Protein AF-A0A829GQH7-F1 (afdb_monomer_lite)

Structure (mmCIF, N/CA/C/O backbone):
data_AF-A0A829GQH7-F1
#
_entry.id   AF-A0A829GQH7-F1
#
loop_
_atom_site.group_PDB
_atom_site.id
_atom_site.type_symbol
_atom_site.label_atom_id
_atom_site.label_alt_id
_atom_site.label_comp_id
_atom_site.label_asym_id
_atom_site.label_entity_id
_atom_site.label_seq_id
_atom_site.pdbx_PDB_ins_code
_atom_site.Cartn_x
_atom_site.Cartn_y
_atom_site.Cartn_z
_atom_site.occupancy
_atom_site.B_iso_or_equiv
_atom_site.auth_seq_id
_atom_site.auth_comp_id
_atom_site.auth_asym_id
_atom_site.auth_atom_id
_atom_site.pdbx_PDB_model_num
ATOM 1 N N . THR A 1 1 ? 3.932 -19.072 6.209 1.00 79.25 1 THR A N 1
ATOM 2 C CA . THR A 1 1 ? 4.333 -17.790 5.600 1.00 79.25 1 THR A CA 1
ATOM 3 C C . THR A 1 1 ? 3.087 -17.092 5.105 1.00 79.25 1 THR A C 1
ATOM 5 O O . THR A 1 1 ? 2.322 -17.748 4.417 1.00 79.25 1 THR A O 1
ATOM 8 N N . LEU A 1 2 ? 2.859 -15.831 5.491 1.00 88.62 2 LEU A N 1
ATOM 9 C CA . LEU A 1 2 ? 1.655 -15.058 5.130 1.00 88.62 2 LEU A CA 1
ATOM 10 C C . LEU A 1 2 ? 1.716 -14.461 3.712 1.00 88.62 2 LEU A C 1
ATOM 12 O O . LEU A 1 2 ? 0.685 -14.263 3.082 1.00 88.62 2 LEU A O 1
ATOM 16 N N . LEU A 1 3 ? 2.924 -14.206 3.199 1.00 94.12 3 LEU A N 1
ATOM 17 C CA . LEU A 1 3 ? 3.182 -13.627 1.880 1.00 94.12 3 LEU A CA 1
ATOM 18 C C . LEU A 1 3 ? 4.306 -14.399 1.183 1.00 94.12 3 LEU A C 1
ATOM 20 O O . LEU A 1 3 ? 5.412 -14.488 1.715 1.00 94.12 3 LEU A O 1
ATOM 24 N N . SER A 1 4 ? 4.032 -14.919 -0.009 1.00 94.62 4 SER A N 1
ATOM 25 C CA . SER A 1 4 ? 5.052 -15.413 -0.939 1.00 94.62 4 SER A CA 1
ATOM 26 C C . SER A 1 4 ? 5.114 -14.479 -2.137 1.00 94.62 4 SER A C 1
ATOM 28 O O . SER A 1 4 ? 4.069 -14.159 -2.704 1.00 94.62 4 SER A O 1
ATOM 30 N N . VAL A 1 5 ? 6.316 -14.036 -2.506 1.00 95.81 5 VAL A N 1
ATOM 31 C CA . VAL A 1 5 ? 6.550 -13.170 -3.666 1.00 95.81 5 VAL A CA 1
ATOM 32 C C . VAL A 1 5 ? 7.766 -13.672 -4.419 1.00 95.81 5 VAL A C 1
ATOM 34 O O . VAL A 1 5 ? 8.842 -13.786 -3.837 1.00 95.81 5 VAL A O 1
ATOM 37 N N . ASP A 1 6 ? 7.597 -13.873 -5.719 1.00 96.88 6 ASP A N 1
ATOM 38 C CA . ASP A 1 6 ? 8.684 -14.148 -6.647 1.00 96.88 6 ASP A CA 1
ATOM 39 C C . ASP A 1 6 ? 8.618 -13.151 -7.799 1.00 96.88 6 ASP A C 1
ATOM 41 O O . ASP A 1 6 ? 7.542 -12.861 -8.335 1.00 96.88 6 ASP A O 1
ATOM 45 N N . TRP A 1 7 ? 9.781 -12.629 -8.176 1.00 96.81 7 TRP A N 1
ATOM 46 C CA . TRP A 1 7 ? 9.926 -11.695 -9.282 1.00 96.81 7 TRP A CA 1
ATOM 47 C C . TRP A 1 7 ? 11.004 -12.168 -10.247 1.00 96.81 7 TRP A C 1
ATOM 49 O O . TRP A 1 7 ? 12.087 -12.579 -9.830 1.00 96.81 7 TRP A O 1
ATOM 59 N N . GLU A 1 8 ? 10.706 -12.071 -11.537 1.00 97.69 8 GLU A N 1
ATOM 60 C CA . GLU A 1 8 ? 11.632 -12.389 -12.618 1.00 97.69 8 GLU A CA 1
ATOM 61 C C . GLU A 1 8 ? 11.665 -11.230 -13.612 1.00 97.69 8 GLU A C 1
ATOM 63 O O . GLU A 1 8 ? 10.626 -10.851 -14.159 1.00 97.69 8 GLU A O 1
ATOM 68 N N . ALA A 1 9 ? 12.858 -10.684 -13.849 1.00 96.06 9 ALA A N 1
ATOM 69 C CA . ALA A 1 9 ? 13.086 -9.626 -14.825 1.00 96.06 9 ALA A CA 1
ATOM 70 C C . ALA A 1 9 ? 12.580 -10.007 -16.227 1.00 96.06 9 ALA A C 1
ATOM 72 O O . ALA A 1 9 ? 12.745 -11.142 -16.677 1.00 96.06 9 ALA A O 1
ATOM 73 N N . GLY A 1 10 ? 12.008 -9.039 -16.944 1.00 94.00 10 GLY A N 1
ATOM 74 C CA . GLY A 1 10 ? 11.504 -9.208 -18.305 1.00 94.00 10 GLY A CA 1
ATOM 75 C C . GLY A 1 10 ? 10.088 -8.668 -18.478 1.00 94.00 10 GLY A C 1
ATOM 76 O O . GLY A 1 10 ? 9.725 -7.629 -17.931 1.00 94.00 10 GLY A O 1
ATOM 77 N N . ASP A 1 11 ? 9.275 -9.360 -19.272 1.00 93.94 11 ASP A N 1
ATOM 78 C CA . ASP A 1 11 ? 7.899 -8.933 -19.523 1.00 93.94 11 ASP A CA 1
ATOM 79 C C . ASP A 1 11 ? 7.043 -9.013 -18.253 1.00 93.94 11 ASP A C 1
ATOM 81 O O . ASP A 1 11 ? 7.146 -9.956 -17.477 1.00 93.94 11 ASP A O 1
ATOM 85 N N . VAL A 1 12 ? 6.140 -8.055 -18.063 1.00 95.00 12 VAL A N 1
ATOM 86 C CA . VAL A 1 12 ? 5.120 -8.099 -17.002 1.00 95.00 12 VAL A CA 1
ATOM 87 C C . VAL A 1 12 ? 4.061 -9.178 -17.274 1.00 95.00 12 VAL A C 1
ATOM 89 O O . VAL A 1 12 ? 3.886 -9.615 -18.412 1.00 95.00 12 VAL A O 1
ATOM 92 N N . ASN A 1 13 ? 3.311 -9.600 -16.246 1.00 96.19 13 ASN A N 1
ATOM 93 C CA . ASN A 1 13 ? 2.227 -10.579 -16.418 1.00 96.19 13 ASN A CA 1
ATOM 94 C C . ASN A 1 13 ? 1.128 -10.064 -17.362 1.00 96.19 13 ASN A C 1
ATOM 96 O O . ASN A 1 13 ? 0.596 -10.838 -18.156 1.00 96.19 13 ASN A O 1
ATOM 100 N N . ASP A 1 14 ? 0.779 -8.777 -17.257 1.00 94.56 14 ASP A N 1
ATOM 101 C CA . ASP A 1 14 ? -0.208 -8.112 -18.103 1.00 94.56 14 ASP A CA 1
ATOM 102 C C . ASP A 1 14 ? 0.334 -6.769 -18.627 1.00 94.56 14 ASP A C 1
ATOM 104 O O . ASP A 1 14 ? 0.478 -5.815 -17.854 1.00 94.56 14 ASP A O 1
ATOM 108 N N . PRO A 1 15 ? 0.594 -6.646 -19.942 1.00 91.06 15 PRO A N 1
ATOM 109 C CA . PRO A 1 15 ? 1.080 -5.409 -20.549 1.00 91.06 15 PRO A CA 1
ATOM 110 C C . PRO A 1 15 ? 0.174 -4.186 -20.340 1.00 91.06 15 PRO A C 1
ATOM 112 O O . PRO A 1 15 ? 0.650 -3.058 -20.488 1.00 91.06 15 PRO A O 1
ATOM 115 N N . SER A 1 16 ? -1.106 -4.356 -19.976 1.00 90.12 16 SER A N 1
ATOM 116 C CA . SER A 1 16 ? -2.006 -3.228 -19.699 1.00 90.12 16 SER A CA 1
ATOM 117 C C . SER A 1 16 ? -1.500 -2.339 -18.557 1.00 90.12 16 SER A C 1
ATOM 119 O O . SER A 1 16 ? -1.776 -1.139 -18.553 1.00 90.12 16 SER A O 1
ATOM 121 N N . ILE A 1 17 ? -0.715 -2.888 -17.619 1.00 87.00 17 ILE A N 1
ATOM 122 C CA . ILE A 1 17 ? -0.123 -2.122 -16.511 1.00 87.00 17 ILE A CA 1
ATOM 123 C C . ILE A 1 17 ? 0.777 -0.985 -17.021 1.00 87.00 17 ILE A C 1
ATOM 125 O O . ILE A 1 17 ? 0.826 0.090 -16.423 1.00 87.00 17 ILE A O 1
ATOM 129 N N . LEU A 1 18 ? 1.424 -1.178 -18.175 1.00 84.94 18 LEU A N 1
ATOM 130 C CA . LEU A 1 18 ? 2.287 -0.178 -18.801 1.00 84.94 18 LEU A CA 1
ATOM 131 C C . LEU A 1 18 ? 1.491 0.990 -19.383 1.00 84.94 18 LEU A C 1
ATOM 133 O O . LEU A 1 18 ? 2.027 2.082 -19.511 1.00 84.94 18 LEU A O 1
ATOM 137 N N . GLN A 1 19 ? 0.214 0.799 -19.718 1.00 83.06 19 GLN A N 1
ATOM 138 C CA . GLN A 1 19 ? -0.638 1.886 -20.205 1.00 83.06 19 GLN A CA 1
ATOM 139 C C . GLN A 1 19 ? -1.115 2.773 -19.052 1.00 83.06 19 GLN A C 1
ATOM 141 O O . GLN A 1 19 ? -1.169 3.991 -19.193 1.00 83.06 19 GLN A O 1
ATOM 146 N N . THR A 1 20 ? -1.430 2.169 -17.904 1.00 76.81 20 THR A N 1
ATOM 147 C CA . THR A 1 20 ? -1.922 2.890 -16.722 1.00 76.81 20 THR A CA 1
ATOM 148 C C . THR A 1 20 ? -0.801 3.595 -15.965 1.00 76.81 20 THR A C 1
ATOM 150 O O . THR A 1 20 ? -0.972 4.734 -15.539 1.00 76.81 20 THR A O 1
ATOM 153 N N . PHE A 1 21 ? 0.351 2.939 -15.816 1.00 74.19 21 PHE A N 1
ATOM 154 C CA . PHE A 1 21 ? 1.456 3.440 -14.994 1.00 74.19 21 PHE A CA 1
ATOM 155 C C . PHE A 1 21 ? 2.662 3.913 -15.818 1.00 74.19 21 PHE A C 1
ATOM 157 O O . PHE A 1 21 ? 3.568 4.522 -15.261 1.00 74.19 21 PHE A O 1
ATOM 164 N N . GLY A 1 22 ? 2.630 3.732 -17.147 1.00 67.25 22 GLY A N 1
ATOM 165 C CA . GLY A 1 22 ? 3.660 4.115 -18.130 1.00 67.25 22 GLY A CA 1
ATOM 166 C C . GLY A 1 22 ? 4.284 5.493 -17.936 1.00 67.25 22 GLY A C 1
ATOM 167 O O . GLY A 1 22 ? 5.490 5.688 -18.068 1.00 67.25 22 GLY A O 1
ATOM 168 N N . SER A 1 23 ? 3.439 6.472 -17.628 1.00 65.44 23 SER A N 1
ATOM 169 C CA . SER A 1 23 ? 3.834 7.871 -17.474 1.00 65.44 23 SER A CA 1
ATOM 170 C C . SER A 1 23 ? 4.526 8.173 -16.142 1.00 65.44 23 SER A C 1
ATOM 172 O O . SER A 1 23 ? 5.183 9.206 -16.032 1.00 65.44 23 SER A O 1
ATOM 174 N N . GLN A 1 24 ? 4.427 7.282 -15.149 1.00 65.94 24 GLN A N 1
ATOM 175 C CA . GLN A 1 24 ? 5.071 7.431 -13.839 1.00 65.94 24 GLN A CA 1
ATOM 176 C C . GLN A 1 24 ? 6.561 7.027 -13.863 1.00 65.94 24 GLN A C 1
ATOM 178 O O . GLN A 1 24 ? 7.249 7.135 -12.853 1.00 65.94 24 GLN A O 1
ATOM 183 N N . PHE A 1 25 ? 7.083 6.591 -15.017 1.00 62.00 25 PHE A N 1
ATOM 184 C CA . PHE A 1 25 ? 8.419 5.998 -15.177 1.00 62.00 25 PHE A CA 1
ATOM 185 C C . PHE A 1 25 ? 9.492 6.956 -15.731 1.00 62.00 25 PHE A C 1
ATOM 187 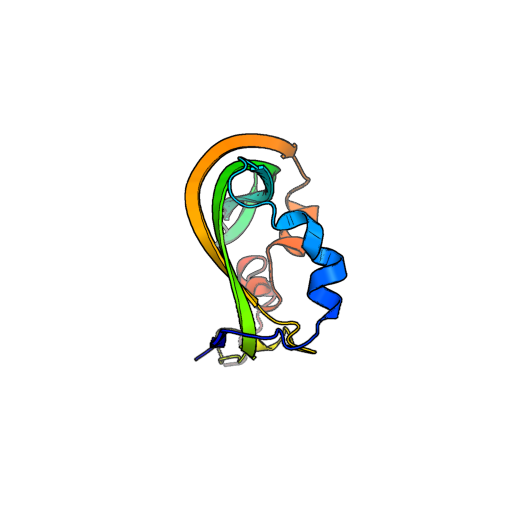O O . PHE A 1 25 ? 10.464 6.501 -16.334 1.00 62.00 25 PHE A O 1
ATOM 194 N N . ALA A 1 26 ? 9.340 8.278 -15.592 1.00 76.75 26 ALA A N 1
ATOM 195 C CA . ALA A 1 26 ? 10.336 9.224 -16.107 1.00 76.75 26 ALA A CA 1
ATOM 196 C C . ALA A 1 26 ? 11.667 9.111 -15.337 1.00 76.75 26 ALA A C 1
ATOM 198 O O . ALA A 1 26 ? 11.840 9.712 -14.279 1.00 76.75 26 ALA A O 1
ATOM 199 N N . LEU A 1 27 ? 12.611 8.341 -15.882 1.00 89.19 27 LEU A N 1
ATOM 200 C CA . LEU A 1 27 ? 13.947 8.180 -15.313 1.00 89.19 27 LEU A CA 1
ATOM 201 C C . LEU A 1 27 ? 14.754 9.478 -15.385 1.00 89.19 27 LEU A C 1
ATOM 203 O O . LEU A 1 27 ? 14.594 10.288 -16.301 1.00 89.19 27 LEU A O 1
ATOM 207 N N . ASN A 1 28 ? 15.687 9.624 -14.447 1.00 91.75 28 ASN A N 1
ATOM 208 C CA . ASN A 1 28 ? 16.649 10.722 -14.368 1.00 91.75 28 ASN A CA 1
ATOM 209 C C . ASN A 1 28 ? 16.002 12.110 -14.241 1.00 91.75 28 ASN A C 1
ATOM 211 O O . ASN A 1 28 ? 16.609 13.127 -14.582 1.00 91.75 28 ASN A O 1
ATOM 215 N N . LYS A 1 29 ? 14.772 12.157 -13.726 1.00 91.19 29 LYS A N 1
ATOM 216 C CA . LYS A 1 29 ? 14.066 13.386 -13.385 1.00 91.19 29 LYS A CA 1
ATOM 217 C C . LYS A 1 29 ? 13.548 13.282 -11.958 1.00 91.19 29 LYS A C 1
ATOM 219 O O . LYS A 1 29 ? 12.939 12.280 -11.595 1.00 91.19 29 LYS A O 1
ATOM 224 N N . GLU A 1 30 ? 13.784 14.321 -11.161 1.00 91.25 30 GLU A N 1
ATOM 225 C CA . GLU A 1 30 ? 13.200 14.395 -9.824 1.00 91.25 30 GLU A CA 1
ATOM 226 C C . GLU A 1 30 ? 11.672 14.427 -9.940 1.00 91.25 30 GLU A C 1
ATOM 228 O O . GLU A 1 30 ? 11.099 15.173 -10.742 1.00 91.25 30 GLU A O 1
ATOM 233 N N . SER A 1 31 ? 11.029 13.587 -9.140 1.00 89.19 31 SER A N 1
ATOM 234 C CA . SER A 1 31 ? 9.584 13.524 -9.001 1.00 89.19 31 SER A CA 1
ATOM 235 C C . SER A 1 31 ? 9.205 13.814 -7.557 1.00 89.19 31 SER A C 1
ATOM 237 O O . SER A 1 31 ? 9.882 13.372 -6.625 1.00 89.19 31 SER A O 1
ATOM 239 N N . GLU A 1 32 ? 8.122 14.565 -7.389 1.00 92.00 32 GLU A N 1
ATOM 240 C CA . GLU A 1 32 ? 7.501 14.795 -6.093 1.00 92.00 32 GLU A CA 1
ATOM 241 C C . GLU A 1 32 ? 6.201 13.998 -6.026 1.00 92.00 32 GLU A C 1
ATOM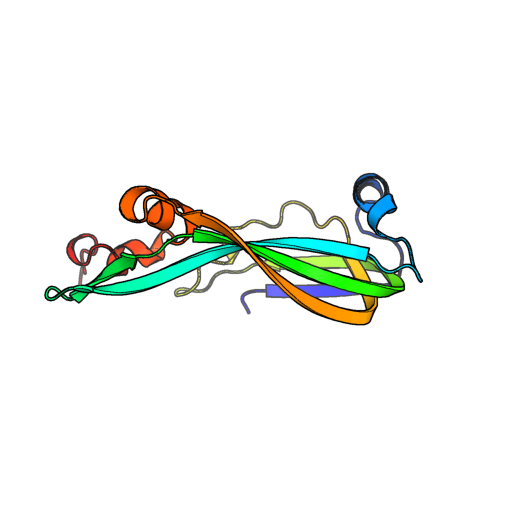 243 O O . GLU A 1 32 ? 5.393 14.038 -6.958 1.00 92.00 32 GLU A O 1
ATOM 248 N N . MET A 1 33 ? 6.014 13.260 -4.937 1.00 90.25 33 MET A N 1
ATOM 249 C CA . MET A 1 33 ? 4.806 12.482 -4.691 1.00 90.25 33 MET A CA 1
ATOM 250 C C . MET A 1 33 ? 4.293 12.697 -3.273 1.00 90.25 33 MET A C 1
ATOM 252 O O . MET A 1 33 ? 5.067 12.967 -2.354 1.00 90.25 33 MET A O 1
ATOM 256 N N . ASN A 1 34 ? 2.980 12.543 -3.113 1.00 94.06 34 ASN A N 1
ATOM 257 C CA . ASN A 1 34 ? 2.305 12.594 -1.825 1.00 94.06 34 ASN A CA 1
ATOM 258 C C . ASN A 1 34 ? 1.782 11.199 -1.487 1.00 94.06 34 ASN A C 1
ATOM 260 O O . ASN A 1 34 ? 1.071 10.597 -2.294 1.00 94.06 34 ASN A O 1
ATOM 264 N N . SER A 1 35 ? 2.087 10.730 -0.283 1.00 93.69 35 SER A N 1
ATOM 265 C CA . SER A 1 35 ? 1.486 9.528 0.295 1.00 93.69 35 SER A CA 1
ATOM 266 C C . SER A 1 35 ? 0.529 9.942 1.403 1.00 93.69 35 SER A C 1
ATOM 268 O O . SER A 1 35 ? 0.912 10.711 2.282 1.00 93.69 35 SER A O 1
ATOM 270 N N . PHE A 1 36 ? -0.712 9.459 1.346 1.00 95.12 36 PHE A N 1
ATOM 271 C CA . PHE A 1 36 ? -1.762 9.803 2.304 1.00 95.12 36 PHE A CA 1
ATOM 272 C C . PHE A 1 36 ? -1.859 8.746 3.403 1.00 95.12 36 PHE A C 1
ATOM 274 O O . PHE A 1 36 ? -1.879 7.551 3.108 1.00 95.12 36 PHE A O 1
ATOM 281 N N . PHE A 1 37 ? -1.958 9.189 4.653 1.00 93.94 37 PHE A N 1
ATOM 282 C CA . PHE A 1 37 ? -2.060 8.327 5.829 1.00 93.94 37 PHE A CA 1
ATOM 283 C C . PHE A 1 37 ? -3.078 8.884 6.817 1.00 93.94 37 PHE A C 1
ATOM 285 O O . PHE A 1 37 ? -3.288 10.093 6.867 1.00 93.94 37 PHE A O 1
ATOM 292 N N . PHE A 1 38 ? -3.654 8.009 7.640 1.00 93.38 38 PHE A N 1
ATOM 293 C CA . PHE A 1 38 ? -4.336 8.424 8.861 1.00 93.38 38 PHE A CA 1
ATOM 294 C C . PHE A 1 38 ? -3.418 8.211 10.064 1.00 93.38 38 PHE A C 1
ATOM 296 O O . PHE A 1 38 ? -2.981 7.086 10.313 1.00 93.38 38 PHE A O 1
ATOM 303 N N . THR A 1 39 ? -3.131 9.275 10.809 1.00 93.81 39 THR A N 1
ATOM 304 C CA . THR A 1 39 ? -2.498 9.188 12.132 1.00 93.81 39 THR A CA 1
ATOM 305 C C . THR A 1 39 ? -3.569 9.144 13.209 1.00 93.81 39 THR A C 1
ATOM 307 O O . THR A 1 39 ? -4.673 9.640 12.999 1.00 93.81 39 THR A O 1
ATOM 310 N N . HIS A 1 40 ? -3.258 8.532 14.345 1.00 93.69 40 HIS A N 1
ATOM 311 C CA . HIS A 1 40 ? -4.151 8.449 15.494 1.00 93.69 40 HIS A CA 1
ATOM 312 C C . HIS A 1 40 ? -3.339 8.223 16.767 1.00 93.69 40 HIS A C 1
ATOM 314 O O . HIS A 1 40 ? -2.283 7.585 16.727 1.00 93.69 40 HIS A O 1
ATOM 320 N N . ASP A 1 41 ? -3.884 8.676 17.887 1.00 94.00 41 ASP A N 1
ATOM 321 C CA . ASP A 1 41 ? -3.469 8.248 19.213 1.00 94.00 41 ASP A CA 1
ATOM 322 C C . ASP A 1 41 ? -4.347 7.075 19.660 1.00 94.00 41 ASP A C 1
ATOM 324 O O . ASP A 1 41 ? -5.538 7.018 19.342 1.00 94.00 41 ASP A O 1
ATOM 328 N N . LEU A 1 42 ? -3.764 6.138 20.408 1.00 90.94 42 LEU A N 1
ATOM 329 C CA . LEU A 1 42 ? -4.493 5.045 21.049 1.00 90.94 42 LEU A CA 1
ATOM 330 C C . LEU A 1 42 ? -4.447 5.242 22.563 1.00 90.94 42 LEU A C 1
ATOM 332 O O . LEU A 1 42 ? -3.377 5.170 23.172 1.00 90.94 42 LEU A O 1
ATOM 336 N N . VAL A 1 43 ? -5.605 5.483 23.169 1.00 93.38 43 VAL A N 1
ATOM 337 C CA . VAL A 1 43 ? -5.740 5.760 24.602 1.00 93.38 43 VAL A CA 1
ATOM 338 C C . VAL A 1 43 ? -6.608 4.686 25.245 1.00 93.38 43 VAL A C 1
ATOM 340 O O . VAL A 1 43 ? -7.640 4.310 24.702 1.00 93.38 43 VAL A O 1
ATOM 343 N N . GLN A 1 44 ? -6.208 4.189 26.414 1.00 92.56 44 GLN A N 1
ATOM 344 C CA . GLN A 1 44 ? -6.984 3.199 27.159 1.00 92.56 44 GLN A CA 1
ATOM 345 C C . GLN A 1 44 ? -7.784 3.868 28.282 1.00 92.56 44 GLN A C 1
ATOM 347 O O . GLN A 1 44 ? -7.234 4.642 29.070 1.00 92.56 44 GLN A O 1
ATOM 352 N N . ASP A 1 45 ? -9.077 3.561 28.382 1.00 91.19 45 ASP A N 1
ATOM 353 C CA . ASP A 1 45 ? -9.918 4.051 29.473 1.00 91.19 45 ASP A CA 1
ATOM 354 C C . ASP A 1 45 ? -9.747 3.245 30.776 1.00 91.19 45 ASP A C 1
ATOM 356 O O . ASP A 1 45 ? -9.022 2.251 30.863 1.00 91.19 45 ASP A O 1
ATOM 360 N N . LYS A 1 46 ? -10.448 3.671 31.834 1.00 91.88 46 LYS A N 1
ATOM 361 C CA . LYS A 1 46 ? -10.392 3.021 33.157 1.00 91.88 46 LYS A CA 1
ATOM 362 C C . LYS A 1 46 ? -11.009 1.621 33.176 1.00 91.88 46 LYS A C 1
ATOM 364 O O . LYS A 1 46 ? -10.782 0.878 34.128 1.00 91.88 46 LYS A O 1
ATOM 369 N N . GLN A 1 47 ? -11.830 1.293 32.186 1.00 87.12 47 GLN A N 1
ATOM 370 C CA . GLN A 1 47 ? -12.469 -0.004 32.006 1.00 87.12 47 GLN A CA 1
ATOM 371 C C . GLN A 1 47 ? -11.589 -0.946 31.168 1.00 87.12 47 GLN A C 1
ATOM 373 O O . GLN A 1 47 ? -11.903 -2.130 31.062 1.00 87.12 47 GLN A O 1
ATOM 378 N N . GLY A 1 48 ? -10.474 -0.442 30.632 1.00 82.69 48 GLY A N 1
ATOM 379 C CA . GLY A 1 48 ? -9.513 -1.189 29.836 1.00 82.69 48 GLY A CA 1
ATOM 380 C C . GLY A 1 48 ? -9.822 -1.200 28.338 1.00 82.69 48 GLY A C 1
ATOM 381 O O . GLY A 1 48 ? -9.115 -1.891 27.605 1.00 82.69 48 GLY A O 1
ATOM 382 N N . ALA A 1 49 ? -10.837 -0.465 27.872 1.00 86.94 49 ALA A N 1
ATOM 383 C CA . ALA A 1 49 ? -11.143 -0.356 26.448 1.00 86.94 49 ALA A CA 1
ATOM 384 C C . ALA A 1 49 ? -10.215 0.662 25.7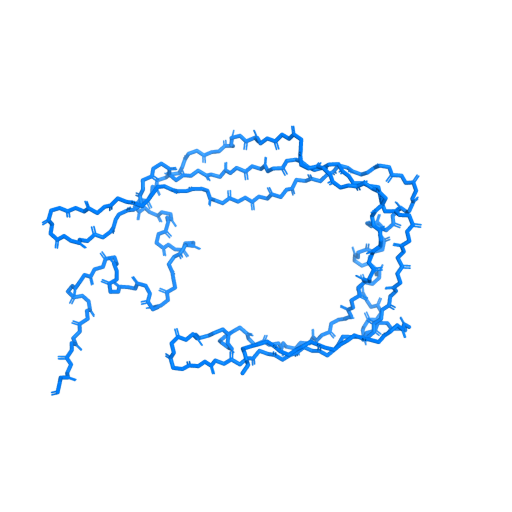73 1.00 86.94 49 ALA A C 1
ATOM 386 O O . ALA A 1 49 ? -9.890 1.696 26.361 1.00 86.94 49 ALA A O 1
ATOM 387 N N . ASN A 1 50 ? -9.788 0.359 24.546 1.00 88.62 50 ASN A N 1
ATOM 388 C CA . ASN A 1 50 ? -8.993 1.284 23.745 1.00 88.62 50 ASN A CA 1
ATOM 389 C C . ASN A 1 50 ? -9.898 2.207 22.923 1.00 88.62 50 ASN A C 1
ATOM 391 O O . ASN A 1 50 ? -10.887 1.762 22.342 1.00 88.62 50 ASN A O 1
ATOM 395 N N . HIS A 1 51 ? -9.504 3.473 22.836 1.00 89.44 51 HIS A N 1
ATOM 396 C CA . HIS A 1 51 ? -10.162 4.532 22.082 1.00 89.44 51 HIS A CA 1
ATOM 397 C C . HIS A 1 51 ? -9.155 5.188 21.146 1.00 89.44 51 HIS A C 1
ATOM 399 O O . HIS A 1 51 ? -7.981 5.344 21.494 1.00 89.44 51 HIS A O 1
ATOM 405 N N . PHE A 1 52 ? -9.622 5.574 19.963 1.00 92.75 52 PHE A N 1
ATOM 406 C CA . PHE A 1 52 ? -8.833 6.387 19.049 1.00 92.75 52 PHE A CA 1
ATOM 407 C C . PHE A 1 52 ? -9.076 7.861 19.346 1.00 92.75 52 PHE A C 1
ATOM 409 O O . PHE A 1 52 ? -10.223 8.291 19.439 1.00 92.75 52 PHE A O 1
ATOM 416 N N . GLU A 1 53 ? -8.007 8.641 19.440 1.00 94.44 53 GLU A N 1
ATOM 417 C CA . GLU A 1 53 ? -8.065 10.096 19.590 1.00 94.44 53 GLU A CA 1
ATOM 418 C C . GLU A 1 53 ? -7.171 10.774 18.540 1.00 94.44 53 GLU A C 1
ATOM 420 O O . GLU A 1 53 ? -6.350 10.118 17.897 1.00 94.44 53 GLU A O 1
ATOM 425 N N . ASN A 1 54 ? -7.354 12.085 18.339 1.00 94.44 54 ASN A N 1
ATOM 426 C CA . ASN A 1 54 ? -6.533 12.918 17.442 1.00 94.44 54 ASN A CA 1
ATOM 427 C C . ASN A 1 54 ? -6.335 12.312 16.039 1.00 94.44 54 ASN A C 1
ATOM 429 O O . ASN A 1 54 ? -5.227 12.278 15.498 1.00 94.44 54 ASN A O 1
ATOM 433 N N . VAL A 1 55 ? -7.420 11.783 15.469 1.00 95.56 55 VAL A N 1
ATOM 434 C CA . VAL A 1 55 ? -7.374 11.091 14.182 1.00 95.56 55 VAL A CA 1
ATOM 435 C C . VAL A 1 55 ? -7.315 12.113 13.057 1.00 95.56 55 VAL A C 1
ATOM 437 O O . VAL A 1 55 ? -8.190 12.970 12.934 1.00 95.56 55 VAL A O 1
ATOM 440 N N . GLU A 1 56 ? -6.304 12.003 12.202 1.00 96.50 56 GLU A N 1
ATOM 441 C CA . GLU A 1 56 ? -6.023 13.010 11.182 1.00 96.50 56 GLU A CA 1
ATOM 442 C C . GLU A 1 56 ? -5.578 12.388 9.865 1.00 96.50 56 GLU A C 1
ATOM 444 O O . GLU A 1 56 ? -4.732 11.495 9.842 1.00 96.50 56 GLU A O 1
ATOM 449 N N . LEU A 1 57 ? -6.114 12.904 8.758 1.00 96.12 57 LEU A N 1
ATOM 450 C CA . LEU A 1 57 ? -5.566 12.670 7.431 1.00 96.12 57 LEU A CA 1
ATOM 451 C C . LEU A 1 57 ? -4.332 13.556 7.233 1.00 96.12 57 LEU A C 1
ATOM 453 O O . LEU A 1 57 ? -4.422 14.786 7.239 1.00 96.12 57 LEU A O 1
ATOM 457 N N . VAL A 1 58 ? -3.195 12.927 6.968 1.00 97.12 58 VAL A N 1
ATOM 458 C CA . VAL A 1 58 ? -1.938 13.598 6.636 1.00 97.12 58 VAL A CA 1
ATOM 459 C C . VAL A 1 58 ? -1.450 13.180 5.253 1.00 97.12 58 VAL A C 1
ATOM 461 O O . VAL A 1 58 ? -1.768 12.093 4.765 1.00 97.12 58 VAL A O 1
ATOM 464 N N . ALA A 1 59 ? -0.643 14.028 4.620 1.00 97.88 59 ALA A N 1
ATOM 465 C CA . ALA A 1 59 ? 0.111 13.672 3.424 1.00 97.88 59 ALA A CA 1
ATOM 466 C C . ALA A 1 59 ? 1.605 13.890 3.647 1.00 97.88 59 ALA A C 1
ATOM 468 O O . ALA A 1 59 ? 2.045 15.016 3.876 1.00 97.88 59 ALA A O 1
ATOM 469 N N . THR A 1 60 ? 2.407 12.834 3.538 1.00 96.81 60 THR A N 1
ATOM 470 C CA . THR A 1 60 ? 3.865 12.979 3.528 1.00 96.81 60 THR A CA 1
ATOM 471 C C . THR A 1 60 ? 4.329 13.247 2.108 1.00 96.81 60 THR A C 1
ATOM 473 O O . THR A 1 60 ? 3.986 12.498 1.188 1.00 96.81 60 THR A O 1
ATOM 476 N N . GLN A 1 61 ? 5.130 14.289 1.934 1.00 96.88 61 GLN A N 1
ATOM 477 C CA . GLN A 1 61 ? 5.698 14.646 0.645 1.00 96.88 61 GLN A CA 1
ATOM 478 C C . GLN A 1 61 ? 7.096 14.052 0.511 1.00 96.88 61 GLN A C 1
ATOM 480 O O . GLN A 1 61 ? 7.952 14.210 1.390 1.00 96.88 61 GLN A O 1
ATOM 485 N N . MET A 1 62 ? 7.331 13.394 -0.618 1.00 94.75 62 MET A N 1
ATOM 486 C CA . MET A 1 62 ? 8.594 12.753 -0.952 1.00 94.75 62 MET A CA 1
ATOM 487 C C . MET A 1 62 ? 9.142 13.308 -2.254 1.00 94.75 62 MET A C 1
ATOM 489 O O . MET A 1 62 ? 8.401 13.463 -3.222 1.00 94.75 62 MET A O 1
ATOM 493 N N . LYS A 1 63 ? 10.456 13.518 -2.292 1.00 94.94 63 LYS A N 1
ATOM 494 C CA . LYS A 1 63 ? 11.209 13.702 -3.531 1.00 94.94 63 LYS A CA 1
ATOM 495 C C . LYS A 1 63 ? 12.013 12.456 -3.823 1.00 94.94 63 LYS A C 1
ATOM 497 O O . LYS A 1 63 ? 12.686 11.926 -2.937 1.00 94.94 63 LYS A O 1
ATOM 502 N N . SER A 1 64 ? 11.941 11.996 -5.062 1.00 92.75 64 SER A N 1
ATOM 503 C CA . SER A 1 64 ? 12.670 10.814 -5.502 1.00 92.75 64 SER A CA 1
ATOM 504 C C . SER A 1 64 ? 13.244 10.995 -6.901 1.00 92.75 64 SER A C 1
ATOM 506 O O . SER A 1 64 ? 12.640 11.644 -7.760 1.00 92.75 64 SER A O 1
ATOM 508 N N . LEU A 1 65 ? 14.415 10.403 -7.122 1.00 93.06 65 LEU A N 1
ATOM 509 C CA . LEU A 1 65 ? 15.085 10.331 -8.415 1.00 93.06 65 LEU A CA 1
ATOM 510 C C . LEU A 1 65 ? 15.325 8.860 -8.752 1.00 93.06 65 LEU A C 1
ATOM 512 O O . LEU A 1 65 ? 16.258 8.250 -8.234 1.00 93.06 65 LEU A O 1
ATOM 516 N N . ALA A 1 66 ? 14.488 8.292 -9.617 1.00 92.00 66 ALA A N 1
ATOM 517 C CA . ALA A 1 66 ? 14.725 6.966 -10.180 1.00 92.00 66 ALA A CA 1
ATOM 518 C C . ALA A 1 66 ? 15.693 7.072 -11.364 1.00 92.00 66 ALA A C 1
ATOM 520 O O . ALA A 1 66 ? 15.455 7.855 -12.284 1.00 92.00 66 ALA A O 1
ATOM 521 N N . ASP A 1 67 ? 16.770 6.292 -11.367 1.00 93.81 67 ASP A N 1
ATOM 522 C CA . ASP A 1 67 ? 17.772 6.271 -12.449 1.00 93.81 67 ASP A CA 1
ATOM 523 C C . ASP A 1 67 ? 17.729 4.969 -13.270 1.00 93.81 67 ASP A C 1
ATOM 525 O O . ASP A 1 67 ? 18.185 4.936 -14.416 1.00 93.81 67 ASP A O 1
ATOM 529 N N . ARG A 1 68 ? 17.119 3.911 -12.723 1.00 92.56 68 ARG A N 1
ATOM 530 C CA . ARG A 1 68 ? 16.912 2.624 -13.387 1.00 92.56 68 ARG A CA 1
ATOM 531 C C . ARG A 1 68 ? 15.570 2.023 -12.988 1.00 92.56 68 ARG A C 1
ATOM 533 O O . ARG A 1 68 ? 15.167 2.078 -11.828 1.00 92.56 68 ARG A O 1
ATOM 540 N N . VAL A 1 69 ? 14.917 1.393 -13.957 1.00 90.81 69 VAL A N 1
ATOM 541 C CA . VAL A 1 69 ? 13.734 0.559 -13.746 1.00 90.81 69 VAL A CA 1
ATOM 542 C C . VAL A 1 69 ? 13.847 -0.690 -14.610 1.00 90.81 69 VAL A C 1
ATOM 544 O O . VAL A 1 69 ? 14.290 -0.608 -15.756 1.00 90.81 69 VAL A O 1
ATOM 547 N N . GLU A 1 70 ? 13.463 -1.833 -14.058 1.00 92.12 70 GLU A N 1
ATOM 548 C CA . GLU A 1 70 ? 13.393 -3.104 -14.771 1.00 92.12 70 GLU A CA 1
ATOM 549 C C . GLU A 1 70 ? 12.000 -3.722 -14.572 1.00 92.12 70 GLU A C 1
ATOM 551 O O . GLU A 1 70 ? 11.585 -3.934 -13.429 1.00 92.12 70 GLU A O 1
ATOM 556 N N . PRO A 1 71 ? 11.234 -3.968 -15.649 1.00 92.69 71 PRO A N 1
ATOM 557 C CA . PRO A 1 71 ? 9.966 -4.675 -15.545 1.00 92.69 71 PRO A CA 1
ATOM 558 C C . PRO A 1 71 ? 10.193 -6.155 -15.242 1.00 92.69 71 PRO A C 1
ATOM 560 O O . PRO A 1 71 ? 11.269 -6.699 -15.493 1.00 92.69 71 PRO A O 1
ATOM 563 N N . GLY A 1 72 ? 9.162 -6.822 -14.730 1.00 94.25 72 GLY A N 1
ATOM 564 C CA . GLY A 1 72 ? 9.192 -8.269 -14.608 1.00 94.25 72 GLY A CA 1
ATOM 565 C C . GLY A 1 72 ? 7.872 -8.914 -14.219 1.00 94.25 72 GLY A C 1
ATOM 566 O O . GLY A 1 72 ? 6.903 -8.252 -13.818 1.00 94.25 72 GLY A O 1
ATOM 567 N N . LYS A 1 73 ? 7.857 -10.240 -14.338 1.00 96.81 73 LYS A N 1
ATOM 568 C CA . LYS A 1 73 ? 6.749 -11.088 -13.903 1.00 96.81 73 LYS A CA 1
ATOM 569 C C . LYS A 1 73 ? 6.734 -11.155 -12.391 1.00 96.81 73 LYS A C 1
ATOM 571 O O . LYS A 1 73 ? 7.774 -11.267 -11.754 1.00 96.81 73 LYS A O 1
ATOM 576 N N . LEU A 1 74 ? 5.533 -11.128 -11.841 1.00 96.69 74 LEU A N 1
ATOM 577 C CA . LEU A 1 74 ? 5.252 -11.265 -10.427 1.00 96.69 74 LEU A CA 1
ATOM 578 C C . LEU A 1 74 ? 4.425 -12.532 -10.202 1.00 96.69 74 LEU A C 1
ATOM 580 O O . LEU A 1 74 ? 3.361 -12.710 -10.803 1.00 96.69 74 LEU A O 1
ATOM 584 N N . SER A 1 75 ? 4.892 -13.380 -9.296 1.00 96.81 75 SER A N 1
ATOM 585 C CA . SER A 1 75 ? 4.061 -14.348 -8.587 1.00 96.81 75 SER A CA 1
ATOM 586 C C . SER A 1 75 ? 3.851 -13.821 -7.176 1.00 96.81 75 SER A C 1
ATOM 588 O O . SER A 1 75 ? 4.810 -13.430 -6.516 1.00 96.81 75 SER A O 1
ATOM 590 N N . ILE A 1 76 ? 2.602 -13.770 -6.724 1.00 96.06 76 ILE A N 1
ATOM 591 C CA . ILE A 1 76 ? 2.269 -13.358 -5.363 1.00 96.06 76 ILE A CA 1
ATOM 592 C C . ILE A 1 76 ? 1.148 -14.232 -4.819 1.00 96.06 76 ILE A C 1
ATOM 594 O O . ILE A 1 76 ? 0.138 -14.463 -5.489 1.00 96.06 76 ILE A O 1
ATOM 598 N N . GLN A 1 77 ? 1.339 -14.728 -3.602 1.00 94.25 77 GLN A N 1
ATOM 599 C CA . GLN A 1 77 ? 0.343 -15.490 -2.863 1.00 94.25 77 GLN A CA 1
ATOM 600 C C . GLN A 1 77 ? 0.233 -14.940 -1.448 1.00 94.25 77 GLN A C 1
ATOM 602 O O . GLN A 1 77 ? 1.246 -14.732 -0.778 1.00 94.25 77 GLN A O 1
ATOM 607 N N . LEU A 1 78 ? -1.007 -14.744 -1.004 1.00 94.50 78 LEU A N 1
ATOM 608 C CA . LEU A 1 78 ? -1.334 -14.424 0.379 1.00 94.50 78 LEU A CA 1
ATOM 609 C C . LEU A 1 78 ? -1.914 -15.660 1.061 1.00 94.50 78 LEU A C 1
ATOM 611 O O . LEU A 1 78 ? -2.633 -16.446 0.442 1.00 94.50 78 LEU A O 1
ATOM 615 N N . ALA A 1 79 ? -1.592 -15.822 2.334 1.00 91.00 79 ALA A N 1
ATOM 616 C CA . ALA A 1 79 ? -2.126 -16.858 3.198 1.00 91.00 79 ALA A CA 1
ATOM 617 C C . ALA A 1 79 ? -2.519 -16.244 4.541 1.00 91.00 79 ALA A C 1
ATOM 619 O O . ALA A 1 79 ? -2.027 -15.181 4.909 1.00 91.00 79 ALA A O 1
ATOM 620 N N . SER A 1 80 ? -3.374 -16.947 5.274 1.00 85.56 80 SER A N 1
ATOM 621 C CA . SER A 1 80 ? -3.748 -16.595 6.643 1.00 85.56 80 SER A CA 1
ATOM 622 C C . SER A 1 80 ? -3.139 -17.586 7.631 1.00 85.56 80 SER A C 1
ATOM 624 O O . SER A 1 80 ? -2.857 -18.738 7.287 1.00 85.56 80 SER A O 1
ATOM 626 N N . THR A 1 81 ? -2.965 -17.148 8.869 1.00 82.62 81 THR A N 1
ATOM 627 C CA . THR A 1 81 ? -2.771 -18.008 10.040 1.00 82.62 81 THR A CA 1
ATOM 628 C C . THR A 1 81 ? -4.005 -17.925 10.938 1.00 82.62 81 THR A C 1
ATOM 630 O O . THR 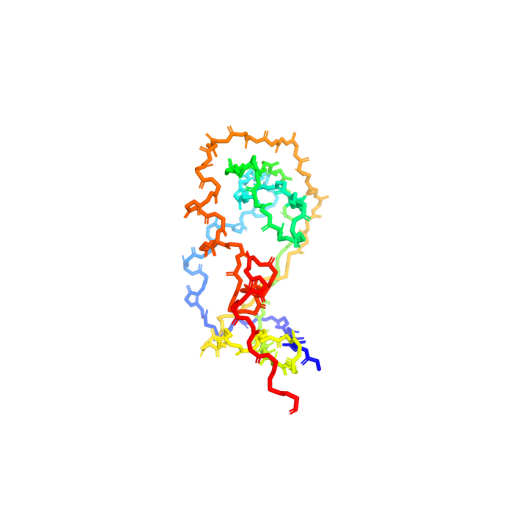A 1 81 ? -4.982 -17.257 10.607 1.00 82.62 81 THR A O 1
ATOM 633 N N . GLU A 1 82 ? -3.982 -18.633 12.066 1.00 77.50 82 GLU A N 1
ATOM 634 C CA . GLU A 1 82 ? -5.018 -18.502 13.097 1.00 77.50 82 GLU A CA 1
ATOM 635 C C . GLU A 1 82 ? -5.095 -17.068 13.652 1.00 77.50 82 GLU A C 1
ATOM 637 O O . GLU A 1 82 ? -6.190 -16.564 13.888 1.00 77.50 82 GLU A O 1
ATOM 642 N N . ASP A 1 83 ? -3.944 -16.399 13.770 1.00 77.31 83 ASP A N 1
ATOM 643 C CA . ASP A 1 83 ? -3.826 -15.059 14.358 1.00 77.31 83 ASP A CA 1
ATOM 644 C C . ASP A 1 83 ? -3.854 -13.913 13.333 1.00 77.31 83 ASP A C 1
ATOM 646 O O . ASP A 1 83 ? -4.031 -12.759 13.715 1.00 77.31 83 ASP A O 1
ATOM 650 N N . ASP A 1 84 ? -3.654 -14.202 12.043 1.00 77.44 84 ASP A N 1
ATOM 651 C CA . ASP A 1 84 ? -3.558 -13.180 10.999 1.00 77.44 84 ASP A CA 1
ATOM 652 C C . ASP A 1 84 ? -4.375 -13.576 9.757 1.00 77.44 84 ASP A C 1
ATOM 654 O O . ASP A 1 84 ? -4.015 -14.522 9.044 1.00 77.44 84 ASP A O 1
ATOM 658 N N . PRO A 1 85 ? -5.466 -12.854 9.449 1.00 82.69 85 PRO A N 1
ATOM 659 C CA . PRO A 1 85 ? -6.325 -13.131 8.311 1.00 82.69 85 PRO A CA 1
ATOM 660 C C . PRO A 1 85 ? -5.778 -12.583 6.986 1.00 82.69 85 PRO A C 1
ATOM 662 O O . PRO A 1 85 ? -6.571 -12.391 6.073 1.00 82.69 85 PRO A O 1
ATOM 665 N N . PHE A 1 86 ? -4.479 -12.300 6.838 1.00 83.31 86 PHE A N 1
ATOM 666 C CA . PHE A 1 86 ? -3.919 -11.617 5.660 1.00 83.31 86 PHE A CA 1
ATOM 667 C C . PHE A 1 86 ? -4.374 -12.181 4.295 1.00 83.31 86 PHE A C 1
ATOM 669 O O . PHE A 1 86 ? -4.548 -11.434 3.331 1.00 83.31 86 PHE A O 1
ATOM 676 N N . GLY A 1 87 ? -4.644 -13.488 4.211 1.00 86.00 87 GLY A N 1
ATOM 677 C CA . GLY A 1 87 ? -5.203 -14.156 3.031 1.00 86.00 87 GLY A CA 1
ATOM 678 C C . GLY A 1 87 ? -6.675 -13.845 2.706 1.00 86.00 87 GLY A C 1
ATOM 679 O O . GLY A 1 87 ? -7.144 -14.247 1.643 1.00 86.00 87 GLY A O 1
ATOM 680 N N . GLU A 1 88 ? -7.411 -13.121 3.557 1.00 86.25 88 GLU A N 1
ATOM 681 C CA . GLU A 1 88 ? -8.766 -12.615 3.271 1.00 86.25 88 GLU A CA 1
ATOM 682 C C . GLU A 1 88 ? -8.780 -11.571 2.144 1.00 86.25 88 GLU A C 1
ATOM 684 O O . GLU A 1 88 ? -9.842 -11.279 1.593 1.00 86.25 88 GLU A O 1
ATOM 689 N N . LEU A 1 89 ? -7.616 -11.032 1.768 1.00 86.56 89 LEU A N 1
ATOM 690 C CA . LEU A 1 89 ? -7.427 -10.188 0.592 1.00 86.56 89 LEU A CA 1
ATOM 691 C C . LEU A 1 89 ? -7.002 -11.066 -0.601 1.00 86.56 89 LEU A C 1
ATOM 693 O O . LEU A 1 89 ? -5.812 -11.306 -0.799 1.00 86.56 89 LEU A O 1
ATOM 697 N N . PRO A 1 90 ? -7.926 -11.589 -1.427 1.00 86.94 90 PRO A N 1
ATOM 698 C CA . PRO A 1 90 ? -7.550 -12.524 -2.476 1.00 86.94 90 PRO A CA 1
ATOM 699 C C . PRO A 1 90 ? -6.722 -11.841 -3.570 1.00 86.94 90 PRO A C 1
ATOM 701 O O . PRO A 1 90 ? -7.114 -10.817 -4.136 1.00 86.94 90 PRO A O 1
ATOM 704 N N . VAL A 1 91 ? -5.611 -12.471 -3.953 1.00 93.31 91 VAL A N 1
ATOM 705 C CA . VAL A 1 91 ? -4.890 -12.117 -5.180 1.00 93.31 91 VAL A CA 1
ATOM 706 C C . VAL A 1 91 ? -5.717 -12.596 -6.370 1.00 93.31 91 VAL A C 1
ATOM 708 O O . VAL A 1 91 ? -5.727 -13.779 -6.700 1.00 93.31 91 VAL A O 1
ATOM 711 N N . LEU A 1 92 ? -6.418 -11.672 -7.027 1.00 94.25 92 LEU A N 1
ATOM 712 C CA . LEU A 1 92 ? -7.263 -12.003 -8.179 1.00 94.25 92 LEU A CA 1
ATOM 713 C C . LEU A 1 92 ? -6.446 -12.204 -9.458 1.00 94.25 92 LEU A C 1
ATOM 715 O O . LEU A 1 92 ? -6.697 -13.128 -10.229 1.00 94.25 92 LEU A O 1
ATOM 719 N N . LYS A 1 93 ? -5.486 -11.307 -9.701 1.00 93.69 93 LYS A N 1
ATOM 720 C CA . LYS A 1 93 ? -4.641 -11.322 -10.894 1.00 93.69 93 LYS A CA 1
ATOM 721 C C . LYS A 1 93 ? -3.374 -10.494 -10.661 1.00 93.69 93 LYS A C 1
ATOM 723 O O . LYS A 1 93 ? -3.476 -9.271 -10.562 1.00 93.69 93 LYS A O 1
ATOM 728 N N . PRO A 1 94 ? -2.185 -11.114 -10.616 1.00 94.44 94 PRO A N 1
ATOM 729 C CA . PRO A 1 94 ? -0.929 -10.376 -10.674 1.00 94.44 94 PRO A CA 1
ATOM 730 C C . PRO A 1 94 ? -0.804 -9.671 -12.030 1.00 94.44 94 PRO A C 1
ATOM 732 O O . PRO A 1 94 ? -0.968 -10.303 -13.074 1.00 94.44 94 PRO A O 1
ATOM 735 N N . LEU A 1 95 ? -0.527 -8.366 -12.022 1.00 94.38 95 LEU A N 1
ATOM 736 C CA . LEU A 1 95 ? -0.360 -7.573 -13.248 1.00 94.38 95 LEU A CA 1
ATOM 737 C C . LEU A 1 95 ? 1.105 -7.482 -13.705 1.00 94.38 95 LEU A C 1
ATOM 739 O O . LEU A 1 95 ? 1.373 -7.249 -14.879 1.00 94.38 95 LEU A O 1
ATOM 743 N N . GLY A 1 96 ? 2.052 -7.706 -12.797 1.00 93.56 96 GLY A N 1
ATOM 744 C CA . GLY A 1 96 ? 3.485 -7.504 -13.003 1.00 93.56 96 GLY A CA 1
ATOM 745 C C . GLY A 1 96 ? 4.078 -6.662 -11.885 1.00 93.56 96 GLY A C 1
ATOM 746 O O . GLY A 1 96 ? 3.355 -6.184 -11.009 1.00 93.56 96 GLY A O 1
ATOM 747 N N . ALA A 1 97 ? 5.392 -6.479 -11.920 1.00 92.50 97 ALA A N 1
ATOM 748 C CA . ALA A 1 97 ? 6.084 -5.579 -11.011 1.00 92.50 97 ALA A CA 1
ATOM 749 C C . ALA A 1 97 ? 7.207 -4.827 -11.727 1.00 92.50 97 ALA A C 1
ATOM 751 O O . ALA A 1 97 ? 7.704 -5.248 -12.771 1.00 92.50 97 ALA A O 1
ATOM 752 N N . MET A 1 98 ? 7.588 -3.704 -11.130 1.00 89.62 98 MET A N 1
ATOM 753 C CA . MET A 1 98 ? 8.689 -2.860 -11.572 1.00 89.62 98 MET A CA 1
ATOM 754 C C . MET A 1 98 ? 9.734 -2.823 -10.467 1.00 89.62 98 MET A C 1
ATOM 756 O O . MET A 1 98 ? 9.434 -2.412 -9.346 1.00 89.62 98 MET A O 1
ATOM 760 N N . TRP A 1 99 ? 10.955 -3.236 -10.782 1.00 91.50 99 TRP A N 1
ATOM 761 C CA . TRP A 1 99 ? 12.093 -3.090 -9.892 1.00 91.50 99 TRP A CA 1
ATOM 762 C C . TRP A 1 99 ? 12.761 -1.746 -10.151 1.00 91.50 99 TRP A C 1
ATOM 764 O O . TRP A 1 99 ? 13.384 -1.539 -11.193 1.00 91.50 99 TRP A O 1
ATOM 774 N N . TYR A 1 100 ? 12.656 -0.828 -9.198 1.00 90.25 100 TYR A N 1
ATOM 775 C CA . TYR A 1 100 ? 13.284 0.483 -9.301 1.00 90.25 100 TYR A CA 1
ATOM 776 C C . TYR A 1 100 ? 14.590 0.543 -8.525 1.00 90.25 100 TYR A C 1
ATOM 778 O O . TYR A 1 100 ? 14.704 0.027 -7.414 1.00 90.25 100 TYR A O 1
ATOM 786 N N . HIS A 1 101 ? 15.555 1.262 -9.086 1.00 93.12 101 HIS A N 1
ATOM 787 C CA . HIS A 1 101 ? 16.641 1.846 -8.319 1.00 93.12 101 HIS A CA 1
ATOM 788 C C . HIS A 1 101 ? 16.402 3.352 -8.204 1.00 93.12 101 HIS A C 1
ATOM 790 O O . HIS A 1 101 ? 16.158 4.039 -9.199 1.00 93.12 101 HIS A O 1
ATOM 796 N N . PHE A 1 102 ? 16.464 3.848 -6.972 1.00 92.00 102 PHE A N 1
ATOM 797 C CA . PHE A 1 102 ? 16.357 5.264 -6.662 1.00 92.00 102 PHE A CA 1
ATOM 798 C C . PHE A 1 102 ? 17.734 5.785 -6.260 1.00 92.00 102 PHE A C 1
ATOM 800 O O . PHE A 1 102 ? 18.296 5.347 -5.259 1.00 92.00 102 PHE A O 1
ATOM 807 N N . ALA A 1 103 ? 18.264 6.738 -7.026 1.00 94.31 103 ALA A N 1
ATOM 808 C CA . ALA A 1 103 ? 19.491 7.450 -6.683 1.00 94.31 103 ALA A CA 1
ATOM 809 C C . ALA A 1 103 ? 19.299 8.313 -5.425 1.00 94.31 103 ALA A C 1
ATOM 811 O O . ALA A 1 103 ? 20.208 8.438 -4.606 1.00 94.31 103 ALA A O 1
ATOM 812 N N . THR A 1 104 ? 18.104 8.885 -5.256 1.00 93.25 104 THR A N 1
ATOM 813 C CA . THR A 1 104 ? 17.679 9.576 -4.034 1.00 93.25 104 THR A CA 1
ATOM 814 C C . THR A 1 104 ? 16.212 9.278 -3.734 1.00 93.25 104 THR A C 1
ATOM 816 O O . THR A 1 104 ? 15.400 9.097 -4.644 1.00 93.25 104 THR A O 1
ATOM 819 N N . SER A 1 105 ? 15.870 9.231 -2.446 1.00 92.81 105 SER A N 1
ATOM 820 C CA . SER A 1 105 ? 14.499 9.069 -1.959 1.00 92.81 105 SER A CA 1
ATOM 821 C C . SER A 1 105 ? 14.393 9.682 -0.566 1.00 92.81 105 SER A C 1
ATOM 823 O O . SER A 1 105 ? 14.890 9.108 0.402 1.00 92.81 105 SER A O 1
ATOM 825 N N . THR A 1 106 ? 13.767 10.854 -0.469 1.00 95.25 106 THR A N 1
ATOM 826 C CA . THR A 1 106 ? 13.713 11.630 0.774 1.00 95.25 106 THR A CA 1
ATOM 827 C C . THR A 1 106 ? 12.304 12.143 1.025 1.00 95.25 106 THR A C 1
ATOM 829 O O . THR A 1 106 ? 11.777 12.950 0.256 1.00 95.25 106 THR A O 1
ATOM 832 N N . MET A 1 107 ? 11.714 11.712 2.140 1.00 95.19 107 MET A N 1
ATOM 833 C CA . MET A 1 107 ? 10.555 12.376 2.738 1.00 95.19 107 MET A CA 1
ATOM 834 C C . MET A 1 107 ? 11.015 13.719 3.306 1.00 95.19 107 MET A C 1
ATOM 836 O O . MET A 1 107 ? 11.958 13.750 4.095 1.00 95.19 107 MET A O 1
ATOM 840 N N . PHE A 1 108 ? 10.396 14.822 2.892 1.00 96.31 108 PHE A N 1
ATOM 841 C CA . PHE A 1 108 ? 10.872 16.166 3.251 1.00 96.31 108 PHE A CA 1
ATOM 842 C C . PHE A 1 108 ? 9.823 17.036 3.946 1.00 96.31 108 PHE A C 1
ATOM 844 O O . PHE A 1 108 ? 10.177 18.087 4.477 1.00 96.31 108 PHE A O 1
ATOM 851 N N . ASN A 1 109 ? 8.551 16.631 3.941 1.00 97.56 109 ASN A N 1
ATOM 852 C CA . ASN A 1 109 ? 7.479 17.387 4.575 1.00 97.56 109 ASN A CA 1
ATOM 853 C C . ASN A 1 109 ? 6.303 16.480 4.965 1.00 97.56 109 ASN A C 1
ATOM 855 O O . ASN A 1 109 ? 6.065 15.463 4.313 1.00 97.56 109 ASN A O 1
ATOM 859 N N . THR A 1 110 ? 5.537 16.896 5.970 1.00 97.62 110 THR A N 1
ATOM 860 C CA . THR A 1 110 ? 4.247 16.300 6.333 1.00 97.62 110 THR A CA 1
ATOM 861 C C . THR A 1 110 ? 3.200 17.403 6.355 1.00 97.62 110 THR A C 1
ATOM 863 O O . THR A 1 110 ? 3.325 18.380 7.090 1.00 97.62 110 THR A O 1
ATOM 866 N N . LEU A 1 111 ? 2.173 17.256 5.526 1.00 97.88 111 LEU A N 1
ATOM 867 C CA . LEU A 1 111 ? 1.015 18.135 5.479 1.00 97.88 111 LEU A CA 1
ATOM 868 C C . LEU A 1 111 ? -0.081 17.563 6.376 1.00 97.88 111 LEU A C 1
ATOM 870 O O . LEU A 1 111 ? -0.472 16.410 6.211 1.00 97.88 111 LEU A O 1
ATOM 874 N N . HIS A 1 112 ? -0.595 18.393 7.274 1.00 97.25 112 HIS A N 1
ATOM 875 C CA . HIS A 1 112 ? -1.775 18.107 8.086 1.00 97.25 112 HIS A CA 1
ATOM 876 C C . HIS A 1 112 ? -3.004 18.578 7.307 1.00 97.25 112 HIS A C 1
ATOM 878 O O . HIS A 1 112 ? -3.118 19.773 7.024 1.00 97.25 112 HIS A O 1
ATOM 884 N N . LEU A 1 113 ? -3.845 17.644 6.853 1.00 97.06 113 LEU A N 1
ATOM 885 C CA . LEU A 1 113 ? -4.914 17.947 5.898 1.00 97.06 113 LEU A CA 1
ATOM 886 C C . LEU A 1 113 ? -6.265 18.125 6.582 1.00 97.06 113 LEU A C 1
ATOM 888 O O . LEU A 1 113 ? -6.896 19.156 6.374 1.00 97.06 113 LEU A O 1
ATOM 892 N N . GLU A 1 114 ? -6.708 17.135 7.362 1.00 96.56 114 GLU A N 1
ATOM 893 C CA . GLU A 1 114 ? -8.044 17.146 7.969 1.00 96.56 114 GLU A CA 1
ATOM 894 C C . GLU A 1 114 ? -8.087 16.333 9.267 1.00 96.56 114 GLU A C 1
ATOM 896 O O . GLU A 1 114 ? -7.791 15.136 9.265 1.00 96.56 114 GLU A O 1
ATOM 901 N N . GLN A 1 115 ? -8.532 16.967 10.353 1.00 96.56 115 GLN A N 1
ATOM 902 C CA . GLN A 1 115 ? -8.905 16.286 11.595 1.00 96.56 115 GLN A CA 1
ATOM 903 C C . GLN A 1 115 ? -10.291 15.661 11.430 1.00 96.56 115 GLN A C 1
ATOM 905 O O . GLN A 1 115 ? -11.244 16.348 11.065 1.00 96.56 115 GLN A O 1
ATOM 910 N N . VAL A 1 116 ? -10.421 14.368 11.714 1.00 94.25 116 VAL A N 1
ATOM 911 C CA . VAL A 1 116 ? -11.680 13.636 11.536 1.00 94.25 116 VAL A CA 1
ATOM 912 C C . VAL A 1 116 ? -12.300 13.246 12.873 1.00 94.25 116 VAL A C 1
ATOM 914 O O . VAL A 1 116 ? -11.634 13.148 13.900 1.00 94.25 116 VAL A O 1
ATOM 917 N N . ASP A 1 117 ? -13.609 12.996 12.857 1.00 94.88 117 ASP A N 1
ATOM 918 C CA . ASP A 1 117 ? -14.322 12.432 14.003 1.00 94.88 117 ASP A CA 1
ATOM 919 C C . ASP A 1 117 ? -13.790 11.015 14.271 1.00 94.88 117 ASP A C 1
ATOM 921 O O . ASP A 1 117 ? -14.028 10.098 13.476 1.00 94.88 117 ASP A O 1
ATOM 925 N N . ALA A 1 118 ? -13.029 10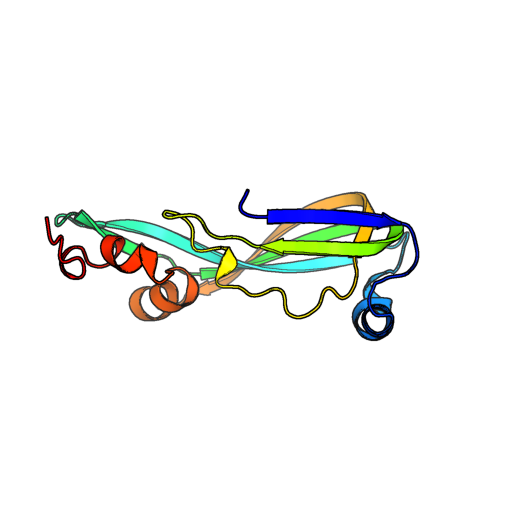.861 15.356 1.00 91.94 118 ALA A N 1
ATOM 926 C CA . ALA A 1 118 ? -12.324 9.630 15.687 1.00 91.94 118 ALA A CA 1
ATOM 927 C C . ALA A 1 118 ? -13.286 8.457 15.913 1.00 91.94 118 ALA A C 1
ATOM 929 O O . ALA A 1 118 ? -13.104 7.398 15.309 1.00 91.94 118 ALA A O 1
ATOM 930 N N . ASP A 1 119 ? -14.359 8.684 16.675 1.00 88.25 119 ASP A N 1
ATOM 931 C CA . ASP A 1 119 ? -15.378 7.678 16.995 1.00 88.25 119 ASP A CA 1
ATOM 932 C C . ASP A 1 119 ? -16.113 7.197 15.742 1.00 88.25 119 ASP A C 1
ATOM 934 O O . ASP A 1 119 ? -16.514 6.034 15.643 1.00 88.25 119 ASP A O 1
ATOM 938 N N . LYS A 1 120 ? -16.292 8.088 14.760 1.00 89.00 120 LYS A N 1
ATOM 939 C CA . LYS A 1 120 ? -16.946 7.735 13.496 1.00 89.00 120 LYS A CA 1
ATOM 940 C C . LYS A 1 120 ? -16.006 7.188 12.438 1.00 89.00 120 LYS A C 1
ATOM 942 O O . LYS A 1 120 ? -16.489 6.460 11.581 1.00 89.00 120 LYS A O 1
ATOM 947 N N . THR A 1 121 ? -14.726 7.550 12.435 1.00 88.06 121 THR A N 1
ATOM 948 C CA . THR A 1 121 ? -13.835 7.301 11.287 1.00 88.06 121 THR A CA 1
ATOM 949 C C . THR A 1 121 ? -12.859 6.161 11.548 1.00 88.06 121 THR A C 1
ATOM 951 O O . THR A 1 121 ? -12.749 5.247 10.727 1.00 88.06 121 THR A O 1
ATOM 954 N N . ALA A 1 122 ? -12.177 6.171 12.695 1.00 86.06 122 ALA A N 1
ATOM 955 C CA . ALA A 1 122 ? -11.125 5.201 12.984 1.00 86.06 122 ALA A CA 1
ATOM 956 C C . ALA A 1 122 ? -11.624 3.746 13.049 1.00 86.06 122 ALA A C 1
ATOM 958 O O . ALA A 1 122 ? -10.965 2.889 12.458 1.00 86.06 122 ALA A O 1
ATOM 959 N N . PRO A 1 123 ? -12.804 3.427 13.626 1.00 81.81 123 PRO A N 1
ATOM 960 C CA . PRO A 1 123 ? -13.311 2.057 13.607 1.00 81.81 123 PRO A CA 1
ATOM 961 C C . PRO A 1 123 ? -13.487 1.481 12.195 1.00 81.81 123 PRO A C 1
ATOM 963 O O . PRO A 1 123 ? -13.259 0.296 11.989 1.00 81.81 123 PRO A O 1
ATOM 966 N N . TYR A 1 124 ? -13.850 2.290 11.196 1.00 81.00 124 TYR A N 1
ATOM 967 C CA . TYR A 1 124 ? -14.019 1.781 9.829 1.00 81.00 124 TYR A CA 1
ATOM 968 C C . TYR A 1 124 ? -12.705 1.627 9.070 1.00 81.00 124 TYR A C 1
ATOM 970 O O .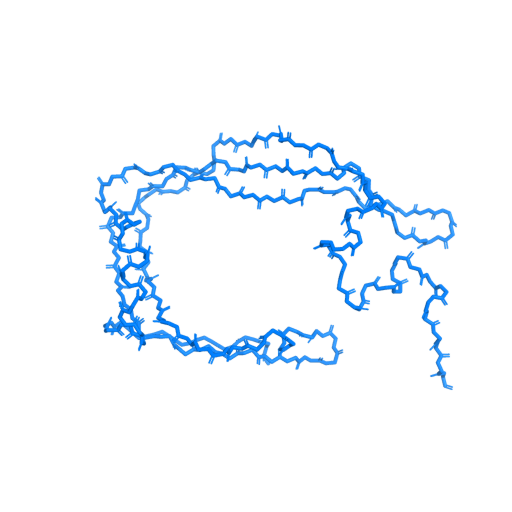 TYR A 1 124 ? -12.592 0.725 8.244 1.00 81.00 124 TYR A O 1
ATOM 978 N N . LEU A 1 125 ? -11.747 2.528 9.293 1.00 82.31 125 LEU A N 1
ATOM 979 C CA . LEU A 1 125 ? -10.516 2.575 8.501 1.00 82.31 125 LEU A CA 1
ATOM 980 C C . LEU A 1 125 ? -9.368 1.778 9.117 1.00 82.31 125 LEU A C 1
ATOM 982 O O . LEU A 1 125 ? -8.506 1.301 8.386 1.00 82.31 125 LEU A O 1
ATOM 986 N N . ILE A 1 126 ? -9.335 1.685 10.446 1.00 79.62 126 ILE A N 1
ATOM 987 C CA . ILE A 1 126 ? -8.164 1.225 11.199 1.00 79.62 126 ILE A CA 1
ATOM 988 C C . ILE A 1 126 ? -8.420 -0.141 11.833 1.00 79.62 126 ILE A C 1
ATOM 990 O O . ILE A 1 126 ? -7.482 -0.911 12.000 1.00 79.62 126 ILE A O 1
ATOM 994 N N . THR A 1 127 ? -9.676 -0.474 12.149 1.00 71.75 127 THR A N 1
ATOM 995 C CA . THR A 1 127 ? -9.994 -1.746 12.811 1.00 71.75 127 THR A CA 1
ATOM 996 C C . THR A 1 127 ? -10.450 -2.806 11.817 1.00 71.75 127 THR A C 1
ATOM 998 O O . THR A 1 127 ? -11.376 -2.601 11.030 1.00 71.75 127 THR A O 1
ATOM 1001 N N . GLY A 1 128 ? -9.800 -3.965 11.865 1.00 66.56 128 GLY A N 1
ATOM 1002 C CA . GLY A 1 128 ? -10.237 -5.179 11.199 1.00 66.56 128 GLY A CA 1
ATOM 1003 C C . GLY A 1 128 ? -11.296 -5.925 12.009 1.00 66.56 128 GLY A C 1
ATOM 1004 O O . GLY A 1 128 ? -11.598 -5.618 13.165 1.00 66.56 128 GLY A O 1
ATOM 1005 N N . ARG A 1 129 ? -11.852 -6.989 11.418 1.00 63.69 129 ARG A N 1
ATOM 1006 C CA . ARG A 1 129 ? -12.815 -7.880 12.094 1.00 63.69 129 ARG A CA 1
ATOM 1007 C C . ARG A 1 129 ? -12.298 -8.394 13.448 1.00 63.69 129 ARG A C 1
ATOM 1009 O O . ARG A 1 129 ? -13.106 -8.603 14.354 1.00 63.69 129 ARG A O 1
ATOM 1016 N N . TYR A 1 130 ? -10.987 -8.588 13.559 1.00 63.53 130 TYR A N 1
ATOM 1017 C CA . TYR A 1 130 ? -10.304 -9.181 14.707 1.00 63.53 130 TYR A CA 1
ATOM 1018 C C . TYR A 1 130 ? -10.012 -8.178 15.835 1.00 63.53 130 TYR A C 1
ATOM 1020 O O . TYR A 1 130 ? -9.853 -8.593 16.978 1.00 63.53 130 TYR A O 1
ATOM 1028 N N . ASP A 1 131 ? -10.085 -6.872 15.567 1.00 70.06 131 ASP A N 1
ATOM 1029 C CA . ASP A 1 131 ? -9.816 -5.817 16.559 1.00 70.06 131 ASP A CA 1
ATOM 1030 C C . ASP A 1 131 ? -11.058 -5.438 17.386 1.00 70.06 131 ASP A C 1
ATOM 1032 O O . ASP A 1 131 ? -11.007 -4.611 18.299 1.00 70.06 131 ASP A O 1
ATOM 1036 N N . ARG A 1 132 ? -12.212 -6.058 17.098 1.00 66.69 132 ARG A N 1
ATOM 1037 C CA . ARG A 1 132 ? -13.483 -5.777 17.788 1.00 66.69 132 ARG A CA 1
ATOM 1038 C C . ARG A 1 132 ? -13.406 -5.975 19.300 1.00 66.69 132 ARG A C 1
ATOM 1040 O O . ARG A 1 132 ? -14.079 -5.252 20.027 1.00 66.69 132 ARG A O 1
ATOM 1047 N N . SER A 1 133 ? -12.607 -6.933 19.762 1.00 68.56 133 SER A N 1
ATOM 1048 C CA . SER A 1 133 ? -12.407 -7.221 21.186 1.00 68.56 133 SER A CA 1
ATOM 1049 C C . SER A 1 133 ? -11.578 -6.145 21.893 1.00 68.56 133 SER A C 1
ATOM 1051 O O . SER A 1 133 ? -11.841 -5.849 23.056 1.00 68.56 133 SER A O 1
ATOM 1053 N N . MET A 1 134 ? -10.627 -5.521 21.185 1.00 69.50 134 MET A N 1
ATOM 1054 C CA . MET A 1 134 ? -9.836 -4.389 21.679 1.00 69.50 134 MET A CA 1
ATOM 1055 C C . MET A 1 134 ? -10.688 -3.132 21.868 1.00 69.50 134 MET A C 1
ATOM 1057 O O . MET A 1 134 ? -10.486 -2.403 22.839 1.00 69.50 134 MET A O 1
ATOM 1061 N N . MET A 1 135 ? -11.631 -2.888 20.953 1.00 71.19 135 MET A N 1
ATOM 1062 C CA . MET A 1 135 ? -12.522 -1.721 21.007 1.00 71.19 135 MET A CA 1
ATOM 1063 C C . MET A 1 135 ? -13.732 -1.946 21.921 1.00 71.19 135 MET A C 1
ATOM 1065 O O . MET A 1 135 ? -14.262 -1.010 22.512 1.00 71.19 135 MET A O 1
ATOM 1069 N N . ASN A 1 136 ? -14.200 -3.190 22.033 1.00 71.31 136 ASN A N 1
ATOM 1070 C CA . ASN A 1 136 ? -15.319 -3.561 22.884 1.00 71.31 136 ASN A CA 1
ATOM 1071 C C . ASN A 1 136 ? -15.045 -4.909 23.571 1.00 71.31 136 ASN A C 1
ATOM 1073 O O . ASN A 1 136 ? -15.350 -5.966 23.006 1.00 71.31 136 ASN A O 1
ATOM 1077 N N . PRO A 1 137 ? -14.564 -4.891 24.825 1.00 66.56 137 PRO A N 1
ATOM 1078 C CA . PRO A 1 137 ? -14.288 -6.109 25.584 1.00 66.56 137 PRO A CA 1
ATOM 1079 C C . PRO A 1 137 ? -15.507 -7.037 25.732 1.00 66.56 137 PRO A C 1
ATOM 1081 O O . PRO A 1 137 ? -15.351 -8.252 25.825 1.00 66.56 137 PRO A O 1
ATOM 1084 N N . LEU A 1 138 ? -16.730 -6.490 25.702 1.00 68.25 138 LEU A N 1
ATOM 1085 C CA . LEU A 1 138 ? -17.983 -7.248 25.822 1.00 68.25 138 LEU A CA 1
ATOM 1086 C C . LEU A 1 138 ? -18.435 -7.901 24.508 1.00 68.25 138 LEU A C 1
ATOM 1088 O O . LEU A 1 138 ? -19.337 -8.737 24.520 1.00 68.25 138 LEU A O 1
ATOM 1092 N N . ALA A 1 139 ? -17.835 -7.537 23.371 1.00 62.47 139 ALA A N 1
ATOM 1093 C CA . ALA A 1 139 ? -18.136 -8.158 22.081 1.00 62.47 139 ALA A CA 1
ATOM 1094 C C . ALA A 1 139 ? -17.553 -9.579 21.955 1.00 62.47 139 ALA A C 1
ATOM 1096 O O . ALA A 1 139 ? -17.923 -10.310 21.036 1.00 62.47 139 ALA A O 1
ATOM 1097 N N . THR A 1 140 ? -16.673 -9.984 22.876 1.00 53.22 140 THR A N 1
ATOM 1098 C CA . THR A 1 140 ? -16.042 -11.308 22.880 1.00 53.22 140 THR A CA 1
ATOM 1099 C C . THR A 1 140 ? -16.772 -12.226 23.850 1.00 53.22 140 THR A C 1
ATOM 1101 O O . THR A 1 140 ? -16.671 -12.080 25.066 1.00 53.22 140 THR A O 1
ATOM 1104 N N . THR A 1 141 ? -17.507 -13.204 23.326 1.00 51.97 141 THR A N 1
ATOM 1105 C CA . THR A 1 141 ? -17.971 -14.343 24.126 1.00 51.97 141 THR A CA 1
ATOM 1106 C C . THR A 1 141 ? -16.870 -15.394 24.101 1.00 51.97 141 THR A C 1
ATOM 1108 O O . THR A 1 141 ? -16.732 -16.129 23.128 1.00 51.97 141 THR A O 1
ATOM 1111 N N . TYR A 1 142 ? -16.058 -15.459 25.157 1.00 46.66 142 TYR A N 1
ATOM 1112 C CA . TYR A 1 142 ? -15.197 -16.619 25.368 1.00 46.66 142 TYR A CA 1
ATOM 1113 C C . TYR A 1 142 ? -16.103 -17.803 25.713 1.00 46.66 142 TYR A C 1
ATOM 1115 O O . TYR A 1 142 ? -16.613 -17.897 26.829 1.00 46.66 142 TYR A O 1
ATOM 1123 N N . ILE A 1 143 ? -16.354 -18.677 24.741 1.00 40.91 143 ILE A N 1
ATOM 1124 C CA . ILE A 1 143 ? -16.843 -20.022 25.037 1.00 40.91 143 ILE A CA 1
ATOM 1125 C C . ILE A 1 143 ? -15.588 -20.825 25.376 1.00 40.91 143 ILE A C 1
ATOM 1127 O O . ILE A 1 143 ? -14.811 -21.149 24.480 1.00 40.91 143 ILE A O 1
ATOM 1131 N N . ILE A 1 144 ? -15.359 -21.031 26.674 1.00 38.00 144 ILE A N 1
ATOM 1132 C CA . ILE A 1 144 ? -14.331 -21.942 27.195 1.00 38.00 144 ILE A CA 1
ATOM 1133 C C . ILE A 1 144 ? -14.880 -23.367 27.138 1.00 38.00 144 ILE A C 1
ATOM 1135 O O . ILE A 1 144 ? -16.049 -23.546 27.554 1.00 38.00 144 ILE A O 1
#

InterPro domains:
  IPR010451 Acetoacetate decarboxylase [PF06314] (30-111)
  IPR023375 Acetoacetate decarboxylase domain superfamily [G3DSA:2.40.400.10] (6-112)
  IPR023375 Acetoacetate decarboxylase domain superfamily [SSF160104] (32-112)

Organism: NCBI:txid1256204

pLDDT: mean 86.86, std 12.15, range [38.0, 97.88]

Sequence (144 aa):
TLLSVDWEAGDVNDPSILQTFGSQFALNKESEMNSFFFTHDLVQDKQGANHFENVELVATQMKSLADRVEPGKLSIQLASTEDDPFGELPVLKPLGAMWYHFATSTMFNTLHLEQVDADKTAPYLITGRYDRSMMNPLATTYII

Foldseek 3Di:
DFKDKDKDFDDEPACVVCVVCVVVPDAQDKDKDKDKDWDWDWDADPVGAIFTDQTFIKIFIKIWHWHDKTWTYMDMAGDADPLGRSCVPPPPDGGTDMDTDIPDMDRDDMGTDDGDDRVPPCCVPPDDPVCVCNRPVVVDDPPD

Secondary structure (DSSP, 8-state):
--EEEEEEESS-S-THHHHHHGGG--TTSEEEEEEEEEEEEEEE-TTS-EEEEEEEEEEEEEEEEEEEEEEEEEEEEE---SS--GGGS-------EEEEEEEEEEEEEEEEEEE--HHHHHHHHT--GGGHHHH-GGG-----

Radius of gyration: 20.41 Å; chains: 1; bounding box: 38×40×54 Å